Protein AF-A0A133QAQ9-F1 (afdb_monomer)

Foldseek 3Di:
DLVVLLVVLVVLLVVLVVCVVVVVNVSSLVSPVVSLVSVLVSCCVVCVPPVVVNVVSVVVSVVVVVVSVVVVVVVVD

Organism: Staphylococcus lugdunensis (NCBI:txid28035)

pLDDT: mean 82.61, std 5.63, range [54.22, 90.12]

Structure (mmCIF, N/CA/C/O backbone):
data_AF-A0A133QAQ9-F1
#
_entry.id   AF-A0A133QAQ9-F1
#
loop_
_atom_site.group_PDB
_atom_site.id
_atom_site.type_symbol
_atom_site.label_atom_id
_atom_site.label_alt_id
_atom_site.label_comp_id
_atom_site.label_asym_id
_atom_site.label_entity_id
_atom_site.label_seq_id
_atom_site.pdbx_PDB_ins_code
_atom_site.Cartn_x
_atom_site.Cartn_y
_atom_site.Cartn_z
_atom_site.occupancy
_atom_site.B_iso_or_equiv
_atom_site.auth_seq_id
_atom_site.auth_comp_id
_atom_site.auth_asym_id
_atom_site.auth_atom_id
_atom_site.pdbx_PDB_model_num
ATOM 1 N N . MET A 1 1 ? 7.750 5.871 16.684 1.00 72.62 1 MET A N 1
ATOM 2 C CA . MET A 1 1 ? 7.566 4.650 15.861 1.00 72.62 1 MET A CA 1
ATOM 3 C C . MET A 1 1 ? 6.635 4.898 14.672 1.00 72.62 1 MET A C 1
ATOM 5 O 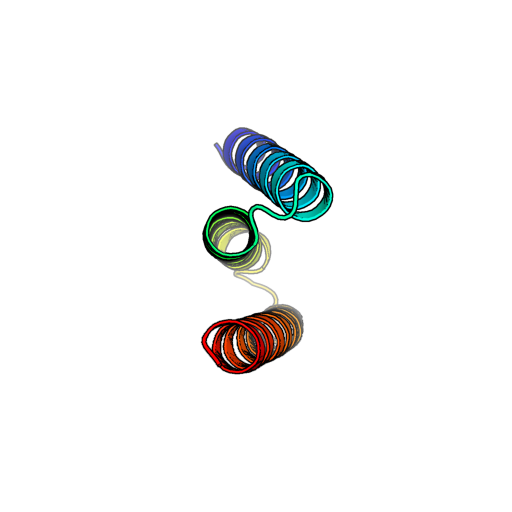O . MET A 1 1 ? 7.085 4.751 13.546 1.00 72.62 1 MET A O 1
ATOM 9 N N . ILE A 1 2 ? 5.409 5.380 14.905 1.00 80.00 2 ILE A N 1
ATOM 10 C CA . ILE A 1 2 ? 4.389 5.682 13.875 1.00 80.00 2 ILE A CA 1
ATOM 11 C C . ILE A 1 2 ? 4.922 6.582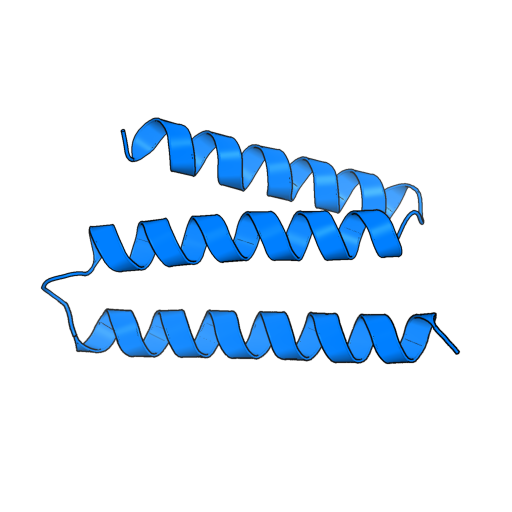 12.745 1.00 80.00 2 ILE A C 1
ATOM 13 O O . ILE A 1 2 ? 4.746 6.272 11.574 1.00 80.00 2 ILE A O 1
ATOM 17 N N . LYS A 1 3 ? 5.672 7.643 13.078 1.00 80.62 3 LYS A N 1
ATOM 18 C CA . LYS A 1 3 ? 6.248 8.572 12.086 1.00 80.62 3 LYS A CA 1
ATOM 19 C C . LYS A 1 3 ? 7.148 7.879 11.046 1.00 80.62 3 LYS A C 1
ATOM 21 O O . LYS A 1 3 ? 7.119 8.246 9.881 1.00 80.62 3 LYS A O 1
ATOM 26 N N . ARG A 1 4 ? 7.900 6.843 11.447 1.00 82.94 4 ARG A N 1
ATOM 27 C CA . ARG A 1 4 ? 8.771 6.072 10.535 1.00 82.94 4 ARG A CA 1
ATOM 28 C C . ARG A 1 4 ? 7.963 5.196 9.577 1.00 82.94 4 ARG A C 1
ATOM 30 O O . ARG A 1 4 ? 8.297 5.134 8.404 1.00 82.94 4 ARG A O 1
ATOM 37 N N . ILE A 1 5 ? 6.886 4.579 10.066 1.00 84.38 5 ILE A N 1
ATOM 38 C CA . ILE A 1 5 ? 5.973 3.759 9.252 1.00 84.38 5 ILE A CA 1
ATOM 39 C C . ILE A 1 5 ? 5.246 4.639 8.230 1.00 84.38 5 ILE A C 1
ATOM 41 O O . ILE A 1 5 ? 5.111 4.250 7.078 1.00 84.38 5 ILE A O 1
ATOM 45 N N . MET A 1 6 ? 4.844 5.851 8.623 1.00 84.81 6 MET A N 1
ATOM 46 C CA . MET A 1 6 ? 4.218 6.816 7.715 1.00 84.81 6 MET A CA 1
ATOM 47 C C . MET A 1 6 ? 5.161 7.221 6.574 1.00 84.81 6 MET A C 1
ATOM 49 O O . MET A 1 6 ? 4.764 7.206 5.413 1.00 84.81 6 MET A O 1
ATOM 53 N N . ILE A 1 7 ? 6.422 7.531 6.895 1.00 89.56 7 ILE A N 1
ATOM 54 C CA . ILE A 1 7 ? 7.433 7.872 5.885 1.00 89.56 7 ILE A CA 1
ATOM 55 C C . ILE A 1 7 ? 7.695 6.673 4.967 1.00 89.56 7 ILE A C 1
ATOM 57 O O . ILE A 1 7 ? 7.665 6.829 3.752 1.00 89.56 7 ILE A O 1
ATOM 61 N N . ALA A 1 8 ? 7.898 5.477 5.528 1.00 86.31 8 ALA A N 1
ATOM 62 C CA . ALA A 1 8 ? 8.156 4.264 4.753 1.00 86.31 8 ALA A CA 1
ATOM 63 C C . ALA A 1 8 ? 6.983 3.899 3.828 1.00 86.31 8 ALA A C 1
ATOM 65 O O . ALA A 1 8 ? 7.200 3.575 2.663 1.00 86.31 8 ALA A O 1
ATOM 66 N N . SER A 1 9 ? 5.747 4.006 4.325 1.00 88.81 9 SER A N 1
ATOM 67 C CA . SER A 1 9 ? 4.532 3.759 3.547 1.00 88.81 9 SER A CA 1
ATOM 68 C C . SER A 1 9 ? 4.439 4.692 2.341 1.00 88.81 9 SER A C 1
ATOM 70 O O . SER A 1 9 ? 4.251 4.223 1.219 1.00 88.81 9 SER A O 1
ATOM 72 N N . ASN A 1 10 ? 4.652 5.996 2.546 1.00 90.12 10 ASN A N 1
ATOM 73 C CA . ASN A 1 10 ? 4.615 6.978 1.464 1.00 90.12 10 ASN A CA 1
ATOM 74 C C . ASN A 1 10 ? 5.775 6.799 0.479 1.00 90.12 10 ASN A C 1
ATOM 76 O O . ASN A 1 10 ? 5.578 6.958 -0.720 1.00 90.12 10 ASN A O 1
ATOM 80 N N . LEU A 1 11 ? 6.966 6.432 0.955 1.00 89.75 11 LEU A N 1
ATOM 81 C CA . LEU A 1 11 ? 8.112 6.162 0.086 1.00 89.75 11 LEU A CA 1
ATOM 82 C C . LEU A 1 11 ? 7.852 4.946 -0.817 1.00 89.75 11 LEU A C 1
ATOM 84 O O . LEU A 1 11 ? 8.144 4.983 -2.008 1.00 89.75 11 LEU A O 1
ATOM 88 N N . CYS A 1 12 ? 7.238 3.898 -0.264 1.00 87.69 12 CYS A N 1
ATOM 89 C CA . CYS A 1 12 ? 6.797 2.717 -1.004 1.00 87.69 12 CYS A CA 1
ATOM 90 C C . CYS A 1 12 ? 5.685 3.060 -2.013 1.00 87.69 12 CYS A C 1
ATOM 92 O O . CYS A 1 12 ? 5.701 2.570 -3.138 1.00 87.69 12 CYS A O 1
ATOM 94 N N . LEU A 1 13 ? 4.776 3.971 -1.651 1.00 87.62 13 LEU A N 1
ATOM 95 C CA . LEU A 1 13 ? 3.721 4.474 -2.536 1.00 87.62 13 LEU A CA 1
ATOM 96 C C . LEU A 1 13 ? 4.314 5.216 -3.740 1.00 87.62 13 LEU A C 1
ATOM 98 O O . LEU A 1 13 ? 3.953 4.941 -4.881 1.00 87.62 13 LEU A O 1
ATOM 102 N N . VAL A 1 14 ? 5.271 6.113 -3.489 1.00 89.31 14 VAL A N 1
ATOM 103 C CA . VAL A 1 14 ? 5.996 6.842 -4.538 1.00 89.31 14 VAL A CA 1
ATOM 104 C C . VAL A 1 14 ? 6.784 5.875 -5.423 1.00 89.31 14 VAL A C 1
ATOM 106 O O . VAL A 1 14 ? 6.716 5.987 -6.643 1.00 89.31 14 VAL A O 1
ATOM 109 N N . ALA A 1 15 ? 7.468 4.886 -4.841 1.00 86.81 15 ALA A N 1
ATOM 110 C CA . ALA A 1 15 ? 8.174 3.854 -5.602 1.00 86.81 15 ALA A CA 1
ATOM 111 C C . ALA A 1 15 ? 7.225 3.027 -6.492 1.00 86.81 15 ALA A C 1
ATOM 113 O O . ALA A 1 15 ? 7.555 2.747 -7.645 1.00 86.81 15 ALA A O 1
ATOM 114 N N . GLY A 1 16 ? 6.030 2.691 -5.994 1.00 84.75 16 GLY A N 1
ATOM 115 C CA . GLY A 1 16 ? 4.974 2.043 -6.774 1.00 84.75 16 GLY A CA 1
ATOM 116 C C . GLY A 1 16 ? 4.484 2.910 -7.937 1.00 84.75 16 GLY A C 1
ATOM 117 O O . GLY A 1 16 ? 4.346 2.414 -9.053 1.00 84.75 16 GLY A O 1
ATOM 118 N N . LEU A 1 17 ? 4.310 4.215 -7.713 1.00 86.69 17 LEU A N 1
ATOM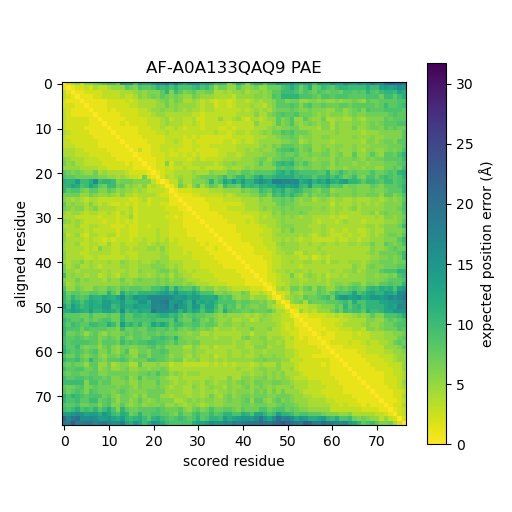 119 C CA . LEU A 1 17 ? 3.930 5.185 -8.748 1.00 86.69 17 LEU A CA 1
ATOM 120 C C . LEU A 1 17 ? 5.002 5.326 -9.838 1.00 86.69 17 LEU A C 1
ATOM 122 O O . LEU A 1 17 ? 4.679 5.395 -11.022 1.00 86.69 17 LEU A O 1
ATOM 126 N N . ILE A 1 18 ? 6.279 5.324 -9.450 1.00 87.38 18 ILE A N 1
ATOM 127 C CA . ILE A 1 18 ? 7.408 5.332 -10.389 1.00 87.38 18 ILE A CA 1
ATOM 128 C C . ILE A 1 18 ? 7.421 4.034 -11.208 1.00 87.38 18 ILE A C 1
ATOM 130 O O . ILE A 1 18 ? 7.529 4.089 -12.431 1.00 87.38 18 ILE A O 1
ATOM 134 N N . CYS A 1 19 ? 7.246 2.871 -10.569 1.00 83.12 19 CYS A N 1
ATOM 135 C CA . CYS A 1 19 ? 7.149 1.590 -11.281 1.00 83.12 19 CYS A CA 1
ATOM 136 C C . CYS A 1 19 ? 5.972 1.559 -12.267 1.00 83.12 19 CYS A C 1
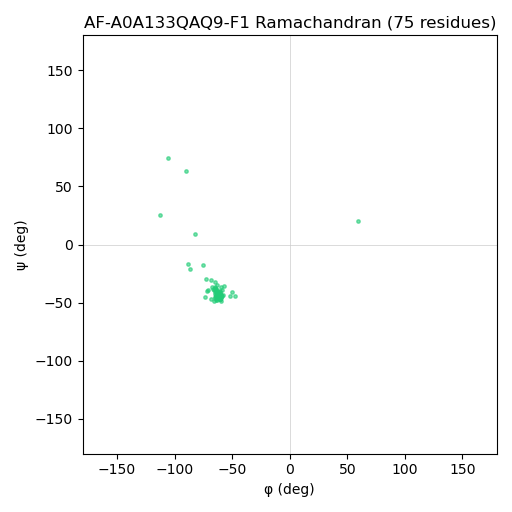ATOM 138 O O . CYS A 1 19 ? 6.108 0.997 -13.352 1.00 83.12 19 CYS A O 1
ATOM 140 N N . LEU A 1 20 ? 4.844 2.188 -11.919 1.00 82.94 20 LEU A N 1
ATOM 141 C CA . LEU A 1 20 ? 3.686 2.315 -12.803 1.00 82.94 20 LEU A CA 1
ATOM 142 C C . LEU A 1 20 ? 4.041 3.114 -14.065 1.00 82.94 20 LEU A C 1
ATOM 144 O O . LEU A 1 20 ? 3.714 2.694 -15.170 1.00 82.94 20 LEU A O 1
ATOM 148 N N . PHE A 1 21 ? 4.760 4.228 -13.908 1.00 79.94 21 PHE A N 1
ATOM 149 C CA . PHE A 1 21 ? 5.219 5.055 -15.028 1.00 79.94 21 PHE A CA 1
ATOM 150 C C . PHE A 1 21 ? 6.215 4.335 -15.946 1.00 79.94 21 PHE A C 1
ATOM 152 O O . PHE A 1 21 ? 6.218 4.569 -17.151 1.00 79.94 21 PHE A O 1
ATOM 159 N N . ILE A 1 22 ? 7.034 3.437 -15.394 1.00 85.31 22 ILE A N 1
ATOM 160 C CA . ILE A 1 22 ? 8.013 2.632 -16.145 1.00 85.31 22 ILE A CA 1
ATOM 161 C C . ILE A 1 22 ? 7.341 1.390 -16.786 1.00 85.31 22 ILE A C 1
ATOM 163 O O . ILE A 1 22 ? 8.019 0.518 -17.320 1.00 85.31 22 ILE A O 1
ATOM 167 N N . MET A 1 23 ? 6.001 1.291 -16.763 1.00 78.75 23 MET A N 1
ATOM 168 C CA . MET A 1 23 ? 5.217 0.142 -17.256 1.00 78.75 23 MET A CA 1
ATOM 169 C C . MET A 1 23 ? 5.559 -1.192 -16.558 1.00 78.75 23 MET A C 1
ATOM 171 O O . MET A 1 23 ? 5.254 -2.272 -17.063 1.00 78.75 23 MET A O 1
ATOM 175 N N . GLN A 1 24 ? 6.159 -1.150 -15.364 1.00 78.69 24 GLN A N 1
ATOM 176 C CA . GLN A 1 24 ? 6.460 -2.323 -14.533 1.00 78.69 24 GLN A CA 1
ATOM 177 C C . GLN A 1 24 ? 5.290 -2.614 -13.594 1.00 78.69 24 GLN A C 1
ATOM 179 O O . GLN A 1 24 ? 5.388 -2.527 -12.368 1.00 78.69 24 GLN A O 1
ATOM 184 N N . PHE A 1 25 ? 4.141 -2.933 -14.178 1.00 76.25 25 PHE A N 1
ATOM 185 C CA . 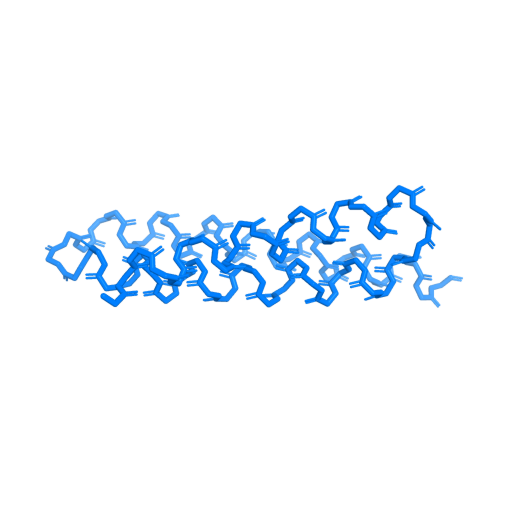PHE A 1 25 ? 2.881 -2.975 -13.446 1.00 76.25 25 PHE A CA 1
ATOM 186 C C . PHE A 1 25 ? 2.804 -4.051 -12.356 1.00 76.25 25 PHE A C 1
ATOM 188 O O . PHE A 1 25 ? 2.241 -3.778 -11.302 1.00 76.25 25 PHE A O 1
ATOM 195 N N . MET A 1 26 ? 3.383 -5.246 -12.541 1.00 79.94 26 MET A N 1
ATOM 196 C CA . MET A 1 26 ? 3.397 -6.264 -11.471 1.00 79.94 26 MET A CA 1
ATOM 197 C C . MET A 1 26 ? 4.150 -5.766 -10.227 1.00 79.94 26 MET A C 1
ATOM 199 O O . MET A 1 26 ? 3.710 -5.947 -9.088 1.00 79.94 26 MET A O 1
ATOM 203 N N . LEU A 1 27 ? 5.267 -5.074 -10.449 1.00 82.88 27 LEU A N 1
ATOM 204 C CA . LEU A 1 27 ? 6.076 -4.462 -9.398 1.00 82.88 27 LEU A CA 1
ATOM 205 C C . LEU A 1 27 ? 5.364 -3.252 -8.773 1.00 82.88 27 LEU A C 1
ATOM 207 O O . LEU A 1 27 ? 5.352 -3.104 -7.553 1.00 82.88 27 LEU A O 1
ATOM 211 N N . ALA A 1 28 ? 4.688 -2.438 -9.584 1.00 84.94 28 ALA A N 1
ATOM 212 C CA . ALA A 1 28 ? 3.870 -1.326 -9.107 1.00 84.94 28 ALA A CA 1
ATOM 213 C C . ALA A 1 28 ? 2.725 -1.805 -8.199 1.00 84.94 28 ALA A C 1
ATOM 215 O O . ALA A 1 28 ? 2.538 -1.274 -7.107 1.00 84.94 28 ALA A O 1
ATOM 216 N N . ILE A 1 29 ? 1.998 -2.845 -8.617 1.00 83.75 29 ILE A N 1
ATOM 217 C CA . ILE A 1 29 ? 0.875 -3.434 -7.877 1.00 83.75 29 ILE A CA 1
ATOM 218 C C . ILE A 1 29 ? 1.330 -3.966 -6.515 1.00 83.75 29 ILE A C 1
ATOM 220 O O . ILE A 1 29 ? 0.700 -3.673 -5.498 1.00 83.75 29 ILE A O 1
ATOM 224 N N . SER A 1 30 ? 2.438 -4.709 -6.474 1.00 84.69 30 SER A N 1
ATOM 225 C CA . SER A 1 30 ? 2.980 -5.231 -5.213 1.00 84.69 30 SER A CA 1
ATOM 226 C C . SER A 1 30 ? 3.431 -4.115 -4.262 1.00 84.69 30 SER A C 1
ATOM 228 O O . SER A 1 30 ? 3.086 -4.146 -3.080 1.00 84.69 30 SER A O 1
ATOM 230 N N . MET A 1 31 ? 4.114 -3.084 -4.768 1.00 85.69 31 MET A N 1
ATOM 231 C CA . MET A 1 31 ? 4.506 -1.905 -3.983 1.00 85.69 31 MET A CA 1
ATOM 232 C C . MET A 1 31 ? 3.288 -1.143 -3.447 1.00 85.69 31 MET A C 1
ATOM 234 O O . MET A 1 31 ? 3.251 -0.784 -2.268 1.00 85.69 31 MET A O 1
ATOM 238 N N . PHE A 1 32 ? 2.246 -0.963 -4.264 1.00 86.69 32 PHE A N 1
ATOM 239 C CA . PHE A 1 32 ? 0.991 -0.373 -3.805 1.00 86.69 32 PHE A CA 1
ATOM 240 C C . PHE A 1 32 ? 0.331 -1.217 -2.715 1.00 86.69 32 PHE A C 1
ATOM 242 O O . PHE A 1 32 ? -0.065 -0.667 -1.690 1.00 86.69 32 PHE A O 1
ATOM 249 N N . ALA A 1 33 ? 0.265 -2.541 -2.866 1.00 85.31 33 ALA A N 1
ATOM 250 C CA . ALA A 1 33 ? -0.307 -3.425 -1.852 1.00 85.31 33 ALA A CA 1
ATOM 251 C C . ALA A 1 33 ? 0.444 -3.343 -0.507 1.00 85.31 33 ALA A C 1
ATOM 253 O O . ALA A 1 33 ? -0.185 -3.266 0.555 1.00 85.31 33 ALA A O 1
ATOM 254 N N . ILE A 1 34 ? 1.781 -3.300 -0.534 1.00 87.75 34 ILE A N 1
ATOM 255 C CA . ILE A 1 34 ? 2.620 -3.173 0.670 1.00 87.75 34 ILE A CA 1
ATOM 256 C C . ILE A 1 34 ? 2.402 -1.814 1.346 1.00 87.75 34 ILE A C 1
ATOM 258 O O . ILE A 1 34 ? 2.154 -1.755 2.554 1.00 87.75 34 ILE A O 1
ATOM 262 N N . SER A 1 35 ? 2.449 -0.727 0.573 1.00 88.94 35 SER A N 1
ATOM 263 C CA . SER A 1 35 ? 2.189 0.631 1.064 1.00 88.94 35 SER A CA 1
ATOM 264 C C . SER A 1 35 ? 0.794 0.747 1.690 1.00 88.94 35 SER A C 1
ATOM 266 O O . SER A 1 35 ? 0.624 1.275 2.795 1.00 88.94 35 SER A O 1
ATOM 268 N N . LEU A 1 36 ? -0.216 0.171 1.038 1.00 87.50 36 LEU A N 1
ATOM 269 C CA . LEU A 1 36 ? -1.582 0.184 1.540 1.00 87.50 36 LEU A CA 1
ATOM 270 C C . LEU A 1 36 ? -1.707 -0.592 2.856 1.00 87.50 36 LEU A C 1
ATOM 272 O O . LEU A 1 36 ? -2.297 -0.095 3.815 1.00 87.50 36 LEU A O 1
ATOM 276 N N . THR A 1 37 ? -1.089 -1.768 2.948 1.00 86.12 37 THR A N 1
ATOM 277 C CA . THR A 1 37 ? -1.097 -2.581 4.173 1.00 86.12 37 THR A CA 1
ATOM 278 C C . THR A 1 37 ? -0.439 -1.838 5.339 1.00 86.12 37 THR A C 1
ATOM 280 O O . THR A 1 37 ? -0.991 -1.801 6.441 1.00 86.12 37 THR A O 1
ATOM 283 N N . MET A 1 38 ? 0.698 -1.171 5.104 1.00 86.19 38 MET A N 1
ATOM 284 C CA . MET A 1 38 ? 1.345 -0.337 6.125 1.00 86.19 38 MET A CA 1
ATOM 285 C C . MET A 1 38 ? 0.464 0.834 6.563 1.00 86.19 38 MET A C 1
ATOM 287 O O . MET A 1 38 ? 0.363 1.116 7.759 1.00 86.19 38 MET A O 1
ATOM 291 N N . SER A 1 39 ? -0.197 1.500 5.618 1.00 86.38 39 SER A N 1
ATOM 292 C CA . SER A 1 39 ? -1.128 2.587 5.926 1.00 86.38 39 SER A CA 1
ATOM 293 C C . SER A 1 39 ? -2.317 2.096 6.752 1.00 86.38 39 SER A C 1
ATOM 295 O O . SER A 1 39 ? -2.710 2.765 7.705 1.00 86.38 39 SER A O 1
ATOM 297 N N . LEU A 1 40 ? -2.843 0.902 6.472 1.00 85.38 40 LEU A N 1
ATOM 298 C CA . LEU A 1 40 ? -3.946 0.308 7.228 1.00 85.38 40 LEU A CA 1
ATOM 299 C C . LEU A 1 40 ? -3.543 0.002 8.675 1.00 85.38 40 LEU A C 1
ATOM 301 O O . LEU A 1 40 ? -4.283 0.329 9.605 1.00 85.38 40 LEU A O 1
ATOM 305 N N . VAL A 1 41 ? -2.341 -0.541 8.889 1.00 84.38 41 VAL A N 1
ATOM 306 C CA . VAL A 1 41 ? -1.773 -0.725 10.235 1.00 84.38 41 VAL A CA 1
ATOM 307 C C . VAL A 1 41 ? -1.636 0.621 10.950 1.00 84.38 41 VAL A C 1
ATOM 309 O O . VAL A 1 41 ? -2.016 0.737 12.117 1.00 84.38 41 VAL A O 1
ATOM 312 N N . LEU A 1 42 ? -1.158 1.657 10.253 1.00 85.50 42 LEU A N 1
ATOM 313 C CA . LEU A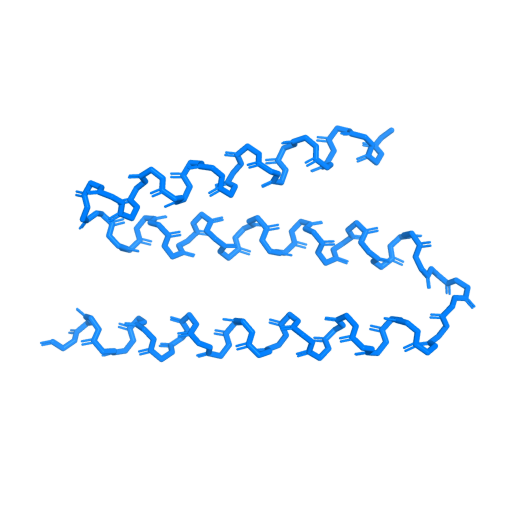 1 42 ? -1.014 3.003 10.806 1.00 85.50 42 LEU A CA 1
ATOM 314 C C . LEU A 1 42 ? -2.365 3.581 11.250 1.00 85.50 42 LEU A C 1
ATOM 316 O O . LEU A 1 42 ? -2.484 4.082 12.369 1.00 85.50 42 LEU A O 1
ATOM 320 N N . PHE A 1 43 ? -3.391 3.469 10.406 1.00 83.00 43 PHE A N 1
ATOM 321 C CA . PHE A 1 43 ? -4.742 3.924 10.721 1.00 83.00 43 PHE A CA 1
ATOM 322 C C . PHE A 1 43 ? -5.382 3.116 11.846 1.00 83.00 43 PHE A C 1
ATOM 324 O O . PHE A 1 43 ? -6.030 3.698 12.7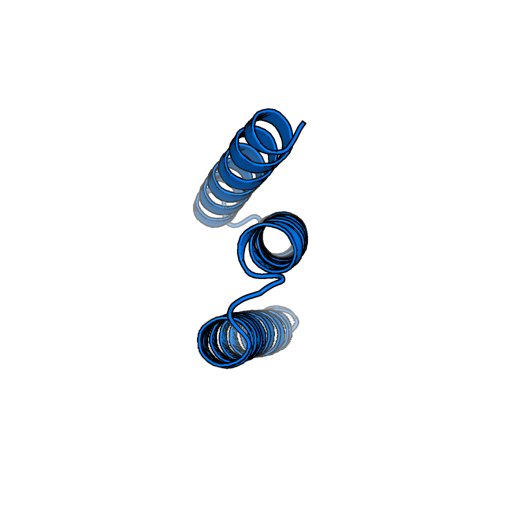12 1.00 83.00 43 PHE A O 1
ATOM 331 N N . ASN A 1 44 ? -5.168 1.800 11.895 1.00 83.12 44 ASN A N 1
ATOM 332 C CA . ASN A 1 44 ? -5.677 0.955 12.974 1.00 83.12 44 ASN A CA 1
ATOM 333 C C . ASN A 1 44 ? -5.076 1.345 14.338 1.00 83.12 44 ASN A C 1
ATOM 335 O O . ASN A 1 44 ? -5.776 1.305 15.349 1.00 83.12 44 ASN A O 1
ATOM 339 N N . VAL A 1 45 ? -3.807 1.768 14.363 1.00 83.12 45 VAL A N 1
ATOM 340 C CA . VAL A 1 45 ? -3.152 2.301 15.569 1.00 83.12 45 VAL A CA 1
ATOM 341 C C . VAL A 1 45 ? -3.658 3.708 15.904 1.00 83.12 45 VAL A C 1
ATOM 343 O O . VAL A 1 45 ? -3.968 3.980 17.061 1.00 83.12 45 VAL A O 1
ATOM 346 N N . LEU A 1 46 ? -3.776 4.596 14.912 1.00 80.62 46 LEU A N 1
ATOM 347 C CA . LEU A 1 46 ? -4.209 5.988 15.105 1.00 80.62 46 LEU A CA 1
ATOM 348 C C . LEU A 1 46 ? -5.681 6.119 15.523 1.00 80.62 46 LEU A C 1
ATOM 350 O O . LEU A 1 46 ? -6.039 7.063 16.220 1.00 80.62 46 LEU A O 1
ATOM 354 N N . LEU A 1 47 ? -6.540 5.191 15.102 1.00 79.25 47 LEU A N 1
ATOM 355 C CA . LEU A 1 47 ? -7.994 5.272 15.277 1.00 79.25 47 LEU A CA 1
ATOM 356 C C . LEU A 1 47 ? -8.551 4.224 16.230 1.00 79.25 47 LEU A C 1
ATOM 358 O O . LEU A 1 47 ? -9.730 3.876 16.148 1.00 79.25 47 LEU A O 1
ATOM 362 N N . ARG A 1 48 ? -7.720 3.745 17.157 1.00 72.25 48 ARG A N 1
ATOM 363 C CA . ARG A 1 48 ? -8.095 2.708 18.124 1.00 72.25 48 ARG A CA 1
ATOM 364 C C . ARG A 1 48 ? -9.405 3.020 18.860 1.00 72.25 48 ARG A C 1
ATOM 366 O O . ARG A 1 48 ? -10.248 2.139 18.994 1.00 72.25 48 ARG A O 1
ATOM 373 N N . GLU A 1 49 ? -9.598 4.281 19.243 1.00 76.19 49 GLU A N 1
ATOM 374 C CA . GLU A 1 49 ? -10.755 4.752 20.022 1.00 76.19 49 GLU A CA 1
ATOM 375 C C . GLU A 1 49 ? -11.959 5.174 19.155 1.00 76.19 49 GLU A C 1
ATOM 377 O O . GLU A 1 49 ? -13.086 5.294 19.633 1.00 76.19 49 GLU A O 1
ATOM 382 N N . ARG A 1 50 ? -11.762 5.407 17.850 1.00 76.00 50 ARG A N 1
ATOM 383 C CA . ARG A 1 50 ? -12.769 6.008 16.953 1.00 76.00 50 ARG A CA 1
ATOM 384 C C . ARG A 1 50 ? -13.361 4.939 16.037 1.00 76.00 50 ARG A C 1
ATOM 386 O O . ARG A 1 50 ? -13.070 4.901 14.841 1.00 76.00 50 ARG A O 1
ATOM 393 N N . LYS A 1 51 ? -14.227 4.089 16.607 1.00 72.19 51 LYS A N 1
ATOM 394 C CA . LYS A 1 51 ? -14.864 2.949 15.912 1.00 72.19 51 LYS A CA 1
ATOM 395 C C . LYS A 1 51 ? -15.457 3.335 14.549 1.00 72.19 51 LYS A C 1
ATOM 397 O O . LYS A 1 51 ? -15.205 2.632 13.580 1.00 72.19 51 LYS A O 1
ATOM 402 N N . GLY A 1 52 ? -16.164 4.464 14.445 1.00 76.06 52 GLY A N 1
ATOM 403 C CA . GLY A 1 52 ? -16.780 4.909 13.184 1.00 76.06 52 GLY A CA 1
ATOM 404 C C . GLY A 1 52 ? -15.775 5.196 12.059 1.00 76.06 52 GLY A C 1
ATOM 405 O O . GLY A 1 52 ? -15.954 4.737 10.935 1.00 76.06 52 GLY A O 1
ATOM 406 N N . LEU A 1 53 ? -14.671 5.884 12.365 1.00 79.38 53 LEU A N 1
ATOM 407 C CA . LEU A 1 53 ? -13.666 6.239 11.357 1.00 79.38 53 LEU A CA 1
ATOM 408 C C . LEU A 1 53 ? -12.840 5.021 10.917 1.00 79.38 53 LEU A C 1
ATOM 410 O O . LEU A 1 53 ? -12.426 4.932 9.764 1.00 79.38 53 LEU A O 1
ATOM 414 N N . LYS A 1 54 ? -12.666 4.041 11.809 1.00 78.56 54 LYS A N 1
ATOM 415 C CA . LYS A 1 54 ? -12.022 2.766 11.482 1.00 78.56 54 LYS A CA 1
ATOM 416 C C . LYS A 1 54 ? -12.779 1.999 10.391 1.00 78.56 54 LYS A C 1
ATOM 418 O O . LYS A 1 54 ? -12.141 1.482 9.477 1.00 78.56 54 LYS A O 1
ATOM 423 N N . TRP A 1 55 ? -14.113 1.959 10.451 1.00 76.62 55 TRP A N 1
ATOM 424 C CA . TRP A 1 55 ? -14.937 1.306 9.424 1.00 76.62 55 TRP A CA 1
ATOM 425 C C . TRP A 1 55 ? -14.834 2.001 8.066 1.00 76.62 55 TRP A C 1
ATOM 427 O O . TRP A 1 55 ? -14.627 1.327 7.060 1.00 76.62 55 TRP A O 1
ATOM 437 N N . ALA A 1 56 ? -14.910 3.336 8.041 1.00 83.44 56 ALA A N 1
ATOM 438 C CA . ALA A 1 56 ? -14.799 4.111 6.805 1.00 83.44 56 ALA A CA 1
ATOM 439 C C . ALA A 1 56 ? -13.453 3.880 6.097 1.00 83.44 56 ALA A C 1
ATOM 441 O O . ALA A 1 56 ? -13.407 3.651 4.889 1.00 83.44 56 ALA A O 1
ATOM 442 N N . ILE A 1 57 ? -12.355 3.877 6.859 1.00 84.81 57 ILE A N 1
ATOM 443 C CA . ILE A 1 57 ? -11.021 3.639 6.303 1.00 84.81 57 ILE A CA 1
ATOM 444 C C . ILE A 1 57 ? -10.876 2.198 5.829 1.00 84.81 57 ILE A C 1
ATOM 446 O O . ILE A 1 57 ? -10.432 1.983 4.706 1.00 84.81 57 ILE A O 1
ATOM 450 N N . ASN A 1 58 ? -11.292 1.216 6.630 1.00 82.56 58 ASN A N 1
ATOM 451 C CA . ASN A 1 58 ? -11.218 -0.185 6.220 1.00 82.56 58 ASN A CA 1
ATOM 452 C C . ASN A 1 58 ? -12.013 -0.445 4.927 1.00 82.56 58 ASN A C 1
ATOM 454 O O . ASN A 1 58 ? -11.536 -1.160 4.054 1.00 82.56 58 ASN A O 1
ATOM 458 N N . GLY A 1 59 ? -13.182 0.190 4.771 1.00 84.88 59 GLY A N 1
ATOM 459 C CA . GLY A 1 59 ? -13.969 0.139 3.536 1.00 84.88 59 GLY A CA 1
ATOM 460 C C . GLY A 1 59 ? -13.257 0.773 2.337 1.00 84.88 59 GLY A C 1
ATOM 461 O O . GLY A 1 59 ? -13.212 0.172 1.267 1.00 84.88 59 GLY A O 1
ATOM 462 N N . SER A 1 60 ? -12.639 1.944 2.520 1.00 84.56 60 SER A N 1
ATOM 463 C CA . SER A 1 60 ? -11.851 2.601 1.467 1.00 84.56 60 SER A CA 1
ATOM 464 C C . SER A 1 60 ? -10.660 1.740 1.022 1.00 84.56 60 SER A C 1
ATOM 466 O O . SER A 1 60 ? -10.451 1.527 -0.170 1.00 84.56 60 SER A O 1
ATOM 468 N N . PHE A 1 61 ? -9.929 1.147 1.970 1.00 83.25 61 PHE A N 1
ATOM 469 C CA . PHE A 1 61 ? -8.829 0.231 1.657 1.00 83.25 61 PHE A CA 1
ATOM 470 C C . PHE A 1 61 ? -9.295 -1.029 0.929 1.00 83.25 61 PHE A C 1
ATOM 472 O O . PHE A 1 61 ? -8.641 -1.453 -0.022 1.00 83.25 61 PHE A O 1
ATOM 479 N N . LEU A 1 62 ? -10.429 -1.604 1.338 1.00 83.75 62 LEU A N 1
ATOM 480 C CA . LEU A 1 62 ? -11.016 -2.761 0.669 1.00 83.75 62 LEU A CA 1
ATOM 481 C C . LEU A 1 62 ? -11.324 -2.450 -0.801 1.00 83.75 62 LEU A C 1
ATOM 483 O O . LEU A 1 62 ? -10.995 -3.250 -1.673 1.00 83.75 62 LEU A O 1
ATOM 487 N N . PHE A 1 63 ? -11.900 -1.277 -1.077 1.00 88.19 63 PHE A N 1
ATOM 488 C CA . PHE A 1 63 ? -12.187 -0.827 -2.438 1.00 88.19 63 PHE A CA 1
ATOM 489 C C . PHE A 1 63 ? -10.911 -0.708 -3.280 1.00 88.19 63 PHE A C 1
ATOM 491 O O . PHE A 1 63 ? -10.859 -1.231 -4.391 1.00 88.19 63 PHE A O 1
ATOM 498 N N . VAL A 1 64 ? -9.859 -0.086 -2.740 1.00 85.69 64 VAL A N 1
ATOM 499 C CA . VAL A 1 64 ? -8.577 0.051 -3.448 1.00 85.69 64 VAL A CA 1
ATOM 500 C C . VAL A 1 64 ? -7.956 -1.317 -3.748 1.00 85.69 64 VAL A C 1
ATOM 502 O O . VAL A 1 64 ? -7.504 -1.544 -4.868 1.00 85.69 64 VAL A O 1
ATOM 505 N N . VAL A 1 65 ? -7.970 -2.257 -2.796 1.00 84.19 65 VAL A N 1
ATOM 506 C CA . VAL A 1 65 ? -7.490 -3.631 -3.031 1.00 84.19 65 VAL A CA 1
ATOM 507 C C . VAL A 1 65 ? -8.296 -4.313 -4.139 1.00 84.19 65 VAL A C 1
ATOM 509 O O . VAL A 1 65 ? -7.712 -4.963 -5.000 1.00 84.19 65 VAL A O 1
ATOM 512 N N . LEU A 1 66 ? -9.617 -4.123 -4.169 1.00 86.50 66 LEU A N 1
ATOM 513 C CA . LEU A 1 66 ? -10.493 -4.646 -5.222 1.00 86.50 66 LEU A CA 1
ATOM 514 C C . LEU A 1 66 ? -10.099 -4.115 -6.607 1.00 86.50 66 LEU A C 1
ATOM 516 O O . LEU A 1 66 ? -9.964 -4.895 -7.548 1.00 86.50 66 LEU A O 1
ATOM 520 N N . VAL A 1 67 ? -9.845 -2.809 -6.718 1.00 85.81 67 VAL A N 1
ATOM 521 C CA . VAL A 1 67 ? -9.363 -2.178 -7.957 1.00 85.81 67 VAL A CA 1
ATOM 522 C C . VAL A 1 67 ? -8.016 -2.765 -8.383 1.00 85.81 67 VAL A C 1
ATOM 524 O O . VAL A 1 67 ? -7.836 -3.079 -9.557 1.00 85.81 67 VAL A O 1
ATOM 527 N N . ILE A 1 68 ? -7.09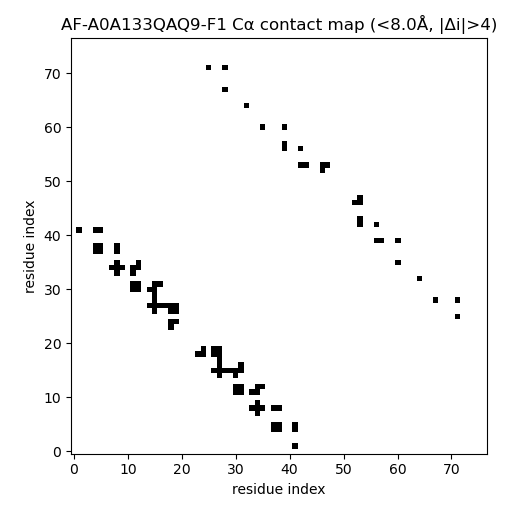1 -2.971 -7.442 1.00 83.50 68 ILE A N 1
ATOM 528 C CA . ILE A 1 68 ? -5.778 -3.574 -7.715 1.00 83.50 68 ILE A CA 1
ATOM 529 C C . ILE A 1 68 ? -5.917 -5.014 -8.226 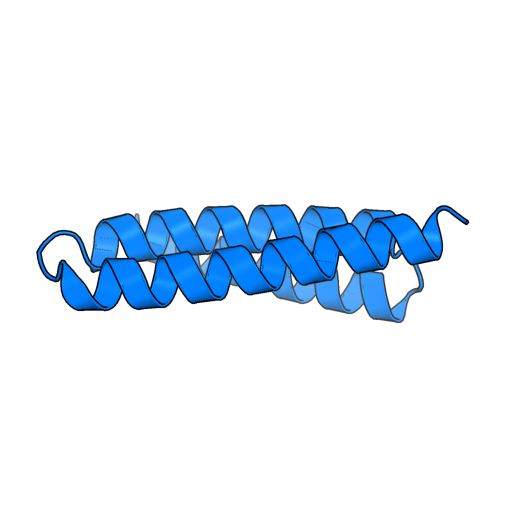1.00 83.50 68 ILE A C 1
ATOM 531 O O . ILE A 1 68 ? -5.251 -5.386 -9.189 1.00 83.50 68 ILE A O 1
ATOM 535 N N . VAL A 1 69 ? -6.789 -5.821 -7.616 1.00 83.38 69 VAL A N 1
ATOM 536 C CA . VAL A 1 69 ? -7.049 -7.203 -8.049 1.00 83.38 69 VAL A CA 1
ATOM 537 C C . VAL A 1 69 ? -7.632 -7.223 -9.461 1.00 83.38 69 VAL A C 1
ATOM 539 O O . VAL A 1 69 ? -7.153 -7.976 -10.306 1.00 83.38 69 VAL A O 1
ATOM 542 N N . VAL A 1 70 ? -8.621 -6.373 -9.747 1.00 85.38 70 VAL A N 1
ATOM 543 C CA . VAL A 1 70 ? -9.201 -6.250 -11.093 1.00 85.38 70 VAL A CA 1
ATOM 544 C C . VAL A 1 70 ? -8.139 -5.821 -12.105 1.00 85.38 70 VAL A C 1
ATOM 546 O O . VAL A 1 70 ? -8.035 -6.432 -13.165 1.00 85.38 70 VAL A O 1
ATOM 549 N N . ALA A 1 71 ? -7.311 -4.829 -11.770 1.00 81.19 71 ALA A N 1
ATOM 550 C CA . ALA A 1 71 ? -6.213 -4.385 -12.623 1.00 81.19 71 ALA A CA 1
ATOM 551 C C . ALA A 1 71 ? -5.220 -5.522 -12.906 1.00 81.19 71 ALA A C 1
ATOM 553 O O . ALA A 1 71 ? -4.848 -5.727 -14.057 1.00 81.19 71 ALA A O 1
ATOM 554 N N . TYR A 1 72 ? -4.851 -6.308 -11.891 1.00 80.38 72 TYR A N 1
ATOM 555 C CA . TYR A 1 72 ? -3.981 -7.472 -12.053 1.00 80.38 72 TYR A CA 1
ATOM 556 C C . TYR A 1 72 ? -4.585 -8.511 -13.009 1.00 80.38 72 TYR A C 1
ATOM 558 O O . TYR A 1 72 ? -3.897 -8.987 -13.908 1.00 80.38 72 TYR A O 1
ATOM 566 N N . PHE A 1 73 ? -5.876 -8.827 -12.863 1.00 82.12 73 PHE A N 1
ATOM 567 C CA . PHE A 1 73 ? -6.580 -9.758 -13.754 1.00 82.12 73 PHE A CA 1
ATOM 568 C C . PHE A 1 73 ? -6.673 -9.259 -15.198 1.00 82.12 73 PHE A C 1
ATOM 570 O O . PHE A 1 73 ? -6.555 -10.065 -16.118 1.00 82.12 73 PHE A O 1
ATOM 577 N N . ILE A 1 74 ? -6.891 -7.957 -15.399 1.00 80.56 74 ILE A N 1
ATOM 578 C CA . ILE A 1 74 ? -6.913 -7.342 -16.733 1.00 80.56 74 ILE A CA 1
ATOM 579 C C . ILE A 1 74 ? -5.537 -7.443 -17.388 1.00 80.56 74 ILE A C 1
ATOM 581 O O . ILE A 1 74 ? -5.465 -7.688 -18.581 1.00 80.56 74 ILE A O 1
ATOM 585 N N . MET A 1 75 ? -4.465 -7.273 -16.616 1.00 69.94 75 MET A N 1
ATOM 586 C CA . MET A 1 75 ? -3.108 -7.217 -17.153 1.00 69.94 75 MET A CA 1
ATOM 587 C C . MET A 1 75 ? -2.409 -8.566 -17.320 1.00 69.94 75 MET A C 1
ATOM 589 O O . MET A 1 75 ? -1.413 -8.659 -18.028 1.00 69.94 75 MET A O 1
ATOM 593 N N . THR A 1 76 ? -2.864 -9.587 -16.594 1.00 69.25 76 THR A N 1
ATOM 594 C CA . THR A 1 76 ? -2.401 -10.975 -16.754 1.00 69.25 76 THR A CA 1
ATOM 595 C C . THR A 1 76 ? -2.990 -11.637 -18.008 1.00 69.25 76 THR A C 1
ATOM 597 O O . THR A 1 76 ? -2.477 -12.666 -18.443 1.00 69.25 76 THR A O 1
ATOM 600 N N . LYS A 1 77 ? -4.062 -11.072 -18.575 1.00 54.22 77 LYS A N 1
ATOM 601 C CA . LYS A 1 77 ? -4.580 -11.435 -19.899 1.00 54.22 77 LYS A CA 1
ATOM 602 C C . LYS A 1 77 ? -3.885 -10.633 -20.988 1.00 54.22 77 LYS A C 1
ATOM 604 O O . LYS A 1 77 ? -3.731 -11.214 -22.082 1.00 54.22 77 LYS A O 1
#

Solvent-accessible surface area (backbone atoms only — not comparable to full-atom values): 4108 Å² total; per-residue (Å²): 113,70,69,58,52,54,52,50,22,52,52,33,37,51,52,12,52,51,28,44,75,70,69,38,50,74,62,11,52,52,29,38,52,52,18,49,52,47,46,51,54,50,48,55,65,74,31,68,87,39,65,71,60,45,53,56,49,54,52,53,51,51,52,53,52,52,52,50,51,51,52,50,59,63,70,76,103

Mean predicted aligned error: 5.55 Å

Radius of gyration: 13.66 Å; Cα contacts (8 Å, |Δi|>4): 54; chains: 1; bounding box: 26×20×40 Å

Sequence (77 aa):
MIKRIMIASNLCLVAGLICLFIMQFMLAISMFAISLTMSLVLFNVLLRERKGLKWAINGSFLFVVLVIVVAYFIMTK

Secondary structure (DSSP, 8-state):
-HHHHHHHHHHHHHHHHHHHHTT-HHHHHHHHHHHHHHHHHHHHHHTTT-HHHHHHHHHHHHHHHHHHHHHHHHHH-